Protein AF-A0AAJ2E1V8-F1 (afdb_monomer_lite)

Foldseek 3Di:
DAFQCRVVVNDQVAQPAALVRVLVVQCVQQVDVVLSVVSVVVVVVCVVQQVQSPTRRQWDWDADPVRHIHTDDGDPDDRDCDDVSHHSYDDPPPGDD

Secondary structure (DSSP, 8-state):
-EEHHHHHT--TTS---BHHHHHHHHHHHH--HHHHHHHHHHHHHHHHTTB----GGG-EEEE-TT--EEEPPP-----B--GGG--SSB-TT----

Sequence (97 aa):
MRTAAGVAHADFRVPQMDYVTLLRLMQFITRDVREVLQASERCVFNVVFDNRDDHTKNFSFVMDADGRRQFSPAYDLTFNSGPGGEHRMNVSGEARP

Radius of gyration: 12.92 Å; chains: 1; bounding box: 32×23×32 Å

Structure (mmCIF, N/CA/C/O backbone):
data_AF-A0AAJ2E1V8-F1
#
_entry.id   AF-A0AAJ2E1V8-F1
#
loop_
_atom_site.group_PDB
_atom_site.id
_atom_site.type_symbol
_atom_site.label_atom_id
_atom_site.label_alt_id
_atom_site.label_comp_id
_atom_site.label_asym_id
_atom_site.label_entity_id
_atom_site.label_seq_id
_atom_site.pdbx_PDB_ins_code
_atom_site.Cartn_x
_atom_site.Cartn_y
_atom_site.Cartn_z
_atom_site.occupancy
_atom_site.B_iso_or_equiv
_atom_site.auth_seq_id
_atom_site.auth_comp_id
_atom_site.auth_asym_id
_atom_site.auth_atom_id
_atom_site.pdbx_PDB_model_num
ATOM 1 N N . MET A 1 1 ? -3.939 11.766 9.564 1.00 86.25 1 MET A N 1
ATOM 2 C CA . MET A 1 1 ? -3.521 10.756 8.569 1.00 86.25 1 MET A CA 1
ATOM 3 C C . MET A 1 1 ? -2.170 10.194 8.980 1.00 86.25 1 MET A C 1
ATOM 5 O O . MET A 1 1 ? -1.334 10.971 9.430 1.00 86.25 1 MET A O 1
ATOM 9 N N . ARG A 1 2 ? -1.967 8.876 8.902 1.00 93.88 2 ARG A N 1
ATOM 10 C CA . ARG A 1 2 ? -0.673 8.224 9.179 1.00 93.88 2 ARG A CA 1
ATOM 11 C C . ARG A 1 2 ? -0.355 7.224 8.073 1.00 93.88 2 ARG A C 1
ATOM 13 O O . ARG A 1 2 ? -1.233 6.445 7.723 1.00 93.88 2 ARG A O 1
ATOM 20 N N . THR A 1 3 ? 0.871 7.233 7.561 1.00 95.75 3 THR A N 1
ATOM 21 C CA . THR A 1 3 ? 1.306 6.318 6.495 1.00 95.75 3 THR A CA 1
ATOM 22 C C . THR A 1 3 ? 1.609 4.918 7.032 1.00 95.75 3 THR A C 1
ATOM 24 O O . THR A 1 3 ? 1.925 4.760 8.214 1.00 95.75 3 THR A O 1
ATOM 27 N N . ALA A 1 4 ? 1.571 3.899 6.172 1.00 94.25 4 ALA A N 1
ATOM 28 C CA . ALA A 1 4 ? 1.987 2.542 6.520 1.00 94.25 4 ALA A CA 1
ATOM 29 C C . ALA A 1 4 ? 3.465 2.504 6.937 1.00 94.25 4 ALA A C 1
ATOM 31 O O . ALA A 1 4 ? 3.789 1.858 7.930 1.00 94.25 4 ALA A O 1
ATOM 32 N N . ALA A 1 5 ? 4.329 3.287 6.277 1.00 93.50 5 ALA A N 1
ATOM 33 C CA . ALA A 1 5 ? 5.720 3.492 6.694 1.00 93.50 5 ALA A CA 1
ATOM 34 C C . ALA A 1 5 ? 5.826 3.969 8.154 1.00 93.50 5 ALA A C 1
ATOM 36 O O . ALA A 1 5 ? 6.569 3.399 8.949 1.00 93.50 5 ALA A O 1
ATOM 37 N N . GLY A 1 6 ? 5.033 4.980 8.527 1.00 92.88 6 GLY A N 1
ATOM 38 C CA . GLY A 1 6 ? 5.038 5.540 9.877 1.00 92.88 6 GLY A CA 1
ATOM 39 C C . GLY A 1 6 ? 4.460 4.601 10.937 1.00 92.88 6 GLY A C 1
ATOM 40 O O . GLY A 1 6 ? 4.903 4.641 12.079 1.00 92.88 6 GLY A O 1
ATOM 41 N N . VAL A 1 7 ? 3.488 3.755 10.582 1.00 92.62 7 VAL A N 1
ATOM 42 C CA . VAL A 1 7 ? 2.914 2.774 11.520 1.00 92.62 7 VAL A CA 1
ATOM 43 C C . VAL A 1 7 ? 3.820 1.554 11.695 1.00 92.62 7 VAL A C 1
ATOM 45 O O . VAL A 1 7 ? 3.936 1.042 12.803 1.00 92.62 7 VAL A O 1
ATOM 48 N N . ALA A 1 8 ? 4.471 1.101 10.624 1.00 91.25 8 ALA A N 1
ATOM 49 C CA . ALA A 1 8 ? 5.355 -0.062 10.646 1.00 91.25 8 ALA A CA 1
ATOM 50 C C . ALA A 1 8 ? 6.810 0.274 11.012 1.00 91.25 8 ALA A C 1
ATOM 52 O O . ALA A 1 8 ? 7.632 -0.634 11.076 1.00 91.25 8 ALA A O 1
ATOM 53 N N . HIS A 1 9 ? 7.141 1.556 11.214 1.00 90.00 9 HIS A N 1
ATOM 54 C CA . HIS A 1 9 ? 8.520 2.039 11.351 1.00 90.00 9 HIS A CA 1
ATOM 55 C C . HIS A 1 9 ? 9.434 1.586 10.194 1.00 90.00 9 HIS A C 1
ATOM 57 O O . HIS A 1 9 ? 10.619 1.329 10.387 1.00 90.00 9 HIS A O 1
ATOM 63 N N . ALA A 1 10 ? 8.876 1.490 8.985 1.00 87.75 10 ALA A N 1
ATOM 64 C CA . ALA A 1 10 ? 9.596 1.049 7.798 1.00 87.75 10 ALA A CA 1
ATOM 65 C C . ALA A 1 10 ? 10.245 2.243 7.082 1.00 87.75 10 ALA A C 1
ATOM 67 O O . ALA A 1 10 ? 9.582 3.252 6.820 1.00 87.75 10 ALA A O 1
ATOM 6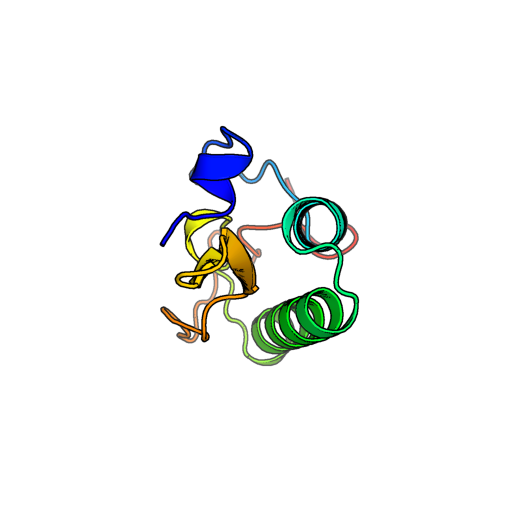8 N N . ASP A 1 11 ? 11.522 2.116 6.712 1.00 86.75 11 ASP A N 1
ATOM 69 C CA . ASP A 1 11 ? 12.165 3.072 5.807 1.00 86.75 11 ASP A CA 1
ATOM 70 C C . ASP A 1 11 ? 11.687 2.804 4.377 1.00 86.75 11 ASP A C 1
ATOM 72 O O . ASP A 1 11 ? 12.080 1.822 3.752 1.00 86.75 11 ASP A O 1
ATOM 76 N N . PHE A 1 12 ? 10.830 3.690 3.866 1.00 82.19 12 PHE A N 1
ATOM 77 C CA . PHE A 1 12 ? 10.231 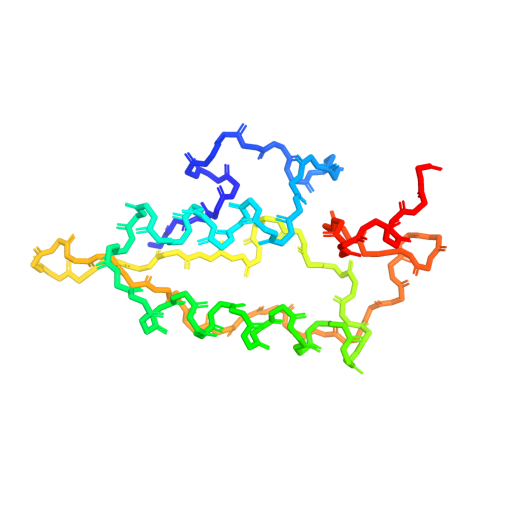3.608 2.532 1.00 82.19 12 PHE A CA 1
ATOM 78 C C . PHE A 1 12 ? 11.237 3.808 1.387 1.00 82.19 12 PHE A C 1
ATOM 80 O O . PHE A 1 12 ? 10.876 3.628 0.224 1.00 82.19 12 PHE A O 1
ATOM 87 N N . ARG A 1 13 ? 12.476 4.220 1.685 1.00 84.06 13 ARG A N 1
ATOM 88 C CA . ARG A 1 13 ? 13.561 4.317 0.695 1.00 84.06 13 ARG A CA 1
ATOM 89 C C . ARG A 1 13 ? 14.168 2.957 0.381 1.00 84.06 13 ARG A C 1
ATOM 91 O O . ARG A 1 13 ? 14.802 2.809 -0.661 1.00 84.06 13 ARG A O 1
ATOM 98 N N . VAL A 1 14 ? 13.963 1.986 1.268 1.00 80.75 14 VAL A N 1
ATOM 99 C CA . VAL A 1 14 ? 14.396 0.605 1.097 1.00 80.75 14 VAL A CA 1
ATOM 100 C C . VAL A 1 14 ? 13.144 -0.254 0.859 1.00 80.75 14 VAL A C 1
ATOM 102 O O . VAL A 1 14 ? 12.192 -0.167 1.639 1.00 80.75 14 VAL A O 1
ATOM 105 N N . PRO A 1 15 ? 13.103 -1.079 -0.199 1.00 76.00 15 PRO A N 1
ATOM 106 C CA . PRO A 1 15 ? 11.973 -1.964 -0.480 1.00 76.00 15 PRO A CA 1
ATOM 107 C C . PRO A 1 15 ? 11.931 -3.120 0.536 1.00 76.00 15 PRO A C 1
ATOM 109 O O . PRO A 1 15 ? 12.444 -4.207 0.301 1.00 76.00 15 PRO A O 1
ATOM 112 N N . GLN A 1 16 ? 11.355 -2.859 1.713 1.00 80.50 16 GLN A N 1
ATOM 113 C CA . GLN A 1 16 ? 11.338 -3.785 2.860 1.00 80.50 16 GLN A CA 1
ATOM 114 C C . GLN A 1 16 ? 9.992 -4.487 3.067 1.00 80.50 16 GLN A C 1
ATOM 116 O O . GLN A 1 16 ? 9.872 -5.355 3.929 1.00 80.50 16 GLN A O 1
ATOM 121 N N . MET A 1 17 ? 8.956 -4.071 2.339 1.00 87.75 17 MET A N 1
ATOM 122 C CA . MET A 1 17 ? 7.592 -4.550 2.533 1.00 87.75 17 MET A CA 1
ATOM 123 C C . MET A 1 17 ? 6.998 -4.986 1.197 1.00 87.75 17 MET A C 1
ATOM 125 O O . MET A 1 17 ? 7.176 -4.316 0.180 1.00 87.75 17 MET A O 1
ATOM 129 N N . ASP A 1 18 ? 6.279 -6.102 1.220 1.00 92.19 18 ASP A N 1
ATOM 130 C CA . ASP A 1 18 ? 5.499 -6.611 0.097 1.00 92.19 18 ASP A CA 1
ATOM 131 C C . ASP A 1 18 ? 4.004 -6.299 0.280 1.00 92.19 18 ASP A C 1
ATOM 133 O O . ASP A 1 18 ? 3.543 -5.886 1.354 1.00 92.19 18 ASP A O 1
ATOM 137 N N . TYR A 1 19 ? 3.221 -6.488 -0.782 1.00 94.88 19 TYR A N 1
ATOM 138 C CA . TYR A 1 19 ? 1.775 -6.266 -0.718 1.00 94.88 19 TYR A CA 1
ATOM 139 C C . TYR A 1 19 ? 1.069 -7.186 0.282 1.00 94.88 19 TYR A C 1
ATOM 141 O O . TYR A 1 19 ? 0.125 -6.761 0.943 1.00 94.88 19 TYR A O 1
ATOM 149 N N . VAL A 1 20 ? 1.534 -8.422 0.472 1.00 94.38 20 VAL A N 1
ATOM 150 C CA . VAL A 1 20 ? 0.923 -9.348 1.441 1.00 94.38 20 VAL A CA 1
ATOM 151 C C . VAL A 1 20 ? 1.063 -8.811 2.868 1.00 94.38 20 VAL A C 1
ATOM 153 O O . VAL A 1 20 ? 0.104 -8.819 3.644 1.00 94.38 20 VAL A O 1
ATOM 156 N N . THR A 1 21 ? 2.239 -8.301 3.216 1.00 94.25 21 THR A N 1
ATOM 157 C CA . THR A 1 21 ? 2.539 -7.690 4.512 1.00 94.25 21 THR A CA 1
ATOM 158 C C . THR A 1 21 ? 1.743 -6.406 4.701 1.00 94.25 21 THR A C 1
ATOM 160 O O . THR A 1 21 ? 1.175 -6.201 5.775 1.00 94.25 21 THR A O 1
ATOM 163 N N . LEU A 1 22 ? 1.614 -5.584 3.654 1.00 95.50 22 LEU A N 1
ATOM 164 C CA . LEU A 1 22 ? 0.750 -4.406 3.671 1.00 95.50 22 LEU A CA 1
ATOM 165 C C . LEU A 1 22 ? -0.705 -4.779 3.976 1.00 95.50 22 LEU A C 1
ATOM 167 O O . LEU A 1 22 ? -1.305 -4.196 4.874 1.00 95.50 22 LEU A O 1
ATOM 171 N N . LEU A 1 23 ? -1.270 -5.772 3.287 1.00 96.50 23 LEU A N 1
ATOM 172 C CA . LEU A 1 23 ? -2.662 -6.194 3.486 1.00 96.50 23 LEU A CA 1
ATOM 173 C C . LEU A 1 23 ? -2.893 -6.794 4.882 1.00 96.50 23 LEU A C 1
ATOM 175 O O . LEU A 1 23 ? -3.920 -6.529 5.512 1.00 96.50 23 LEU A O 1
ATOM 179 N N . ARG A 1 24 ? -1.917 -7.532 5.425 1.00 96.44 24 ARG A N 1
ATOM 180 C CA . ARG A 1 24 ? -1.947 -7.992 6.826 1.00 96.44 24 ARG A CA 1
ATOM 181 C C . ARG A 1 24 ? -1.930 -6.821 7.809 1.00 96.44 24 ARG A C 1
ATOM 183 O O . ARG A 1 24 ? -2.690 -6.826 8.778 1.00 96.44 24 ARG A O 1
ATOM 190 N N . LEU A 1 25 ? -1.111 -5.802 7.546 1.00 95.56 25 LEU A N 1
ATOM 191 C CA . LEU A 1 25 ? -1.071 -4.574 8.339 1.00 95.56 25 LEU A CA 1
ATOM 192 C C . LEU A 1 25 ? -2.412 -3.822 8.274 1.00 95.56 25 LEU A C 1
ATOM 194 O O . LEU A 1 25 ? -2.903 -3.368 9.308 1.00 95.56 25 LEU A O 1
ATOM 198 N N . MET A 1 26 ? -3.041 -3.751 7.094 1.00 96.19 26 MET A N 1
ATOM 199 C CA . MET A 1 26 ? -4.381 -3.172 6.920 1.00 96.19 26 MET A CA 1
ATOM 200 C C . MET A 1 26 ? -5.408 -3.888 7.798 1.00 96.19 26 MET A C 1
ATOM 202 O O . MET A 1 26 ? -6.112 -3.232 8.568 1.00 96.19 26 MET A O 1
ATOM 206 N N . GLN A 1 27 ? -5.446 -5.224 7.752 1.00 97.44 27 GLN A N 1
ATOM 207 C CA . GLN A 1 27 ? -6.356 -6.032 8.568 1.00 97.44 27 GLN A CA 1
ATOM 208 C C . GLN A 1 27 ? -6.121 -5.821 10.068 1.00 97.44 27 GLN A C 1
ATOM 210 O O . GLN A 1 27 ? -7.074 -5.723 10.842 1.00 97.44 27 GLN A O 1
ATOM 215 N N . PHE A 1 28 ? -4.858 -5.737 10.490 1.00 96.69 28 PHE A N 1
ATOM 216 C CA . PHE A 1 28 ? -4.501 -5.533 11.892 1.00 96.69 28 PHE A CA 1
ATOM 217 C C . PHE A 1 28 ? -4.966 -4.168 12.424 1.00 96.69 28 PHE A C 1
ATOM 219 O O . PHE A 1 28 ? -5.483 -4.077 13.540 1.00 96.69 28 PHE A O 1
ATOM 226 N N . ILE A 1 29 ? -4.802 -3.111 11.624 1.00 95.69 29 ILE A N 1
ATOM 227 C CA . ILE A 1 29 ? -5.091 -1.730 12.029 1.00 95.69 29 ILE A CA 1
ATOM 228 C C . ILE A 1 29 ? -6.582 -1.409 11.965 1.00 95.69 29 ILE A C 1
ATOM 230 O O . ILE A 1 29 ? -7.111 -0.795 12.891 1.00 95.69 29 ILE A O 1
ATOM 234 N N . THR A 1 30 ? -7.238 -1.773 10.865 1.00 96.12 30 THR A N 1
ATOM 235 C CA . THR A 1 30 ? -8.636 -1.397 10.597 1.00 96.12 30 THR A CA 1
ATOM 236 C C . THR A 1 30 ? -9.620 -2.375 11.225 1.00 96.12 30 THR A C 1
ATOM 238 O O . THR A 1 30 ? -10.725 -1.987 11.596 1.00 96.12 30 THR A O 1
ATOM 241 N N . ARG A 1 31 ? -9.206 -3.643 11.377 1.00 96.19 31 ARG A N 1
ATOM 242 C CA . ARG A 1 31 ? -10.063 -4.765 11.783 1.00 96.19 31 ARG A CA 1
ATOM 243 C C . ARG A 1 31 ? -11.309 -4.906 10.902 1.00 96.19 31 ARG A C 1
ATOM 245 O O . ARG A 1 31 ? -12.335 -5.396 11.363 1.00 96.19 31 ARG A O 1
ATOM 252 N N . ASP A 1 32 ? -11.201 -4.507 9.637 1.00 96.62 32 ASP A N 1
ATOM 253 C CA . ASP A 1 32 ? -12.302 -4.491 8.682 1.00 96.62 32 ASP A CA 1
ATOM 254 C C . ASP A 1 32 ? -11.831 -5.008 7.320 1.00 96.62 32 ASP A C 1
ATOM 256 O O . ASP A 1 32 ? -10.968 -4.420 6.670 1.00 96.62 32 ASP A O 1
ATOM 260 N N . VAL A 1 33 ? -12.415 -6.120 6.873 1.00 97.31 33 VAL A N 1
ATOM 261 C CA . VAL A 1 33 ? -12.048 -6.756 5.601 1.00 97.31 33 VAL A CA 1
ATOM 262 C C . VAL A 1 33 ? -12.354 -5.862 4.396 1.00 97.31 33 VAL A C 1
ATOM 264 O O . VAL A 1 33 ? -11.695 -5.975 3.368 1.00 97.31 33 VAL A O 1
ATOM 267 N N . ARG A 1 34 ? -13.314 -4.937 4.510 1.00 97.62 34 ARG A N 1
ATOM 268 C CA . ARG A 1 34 ? -13.668 -4.012 3.423 1.00 97.62 34 ARG A CA 1
ATOM 269 C 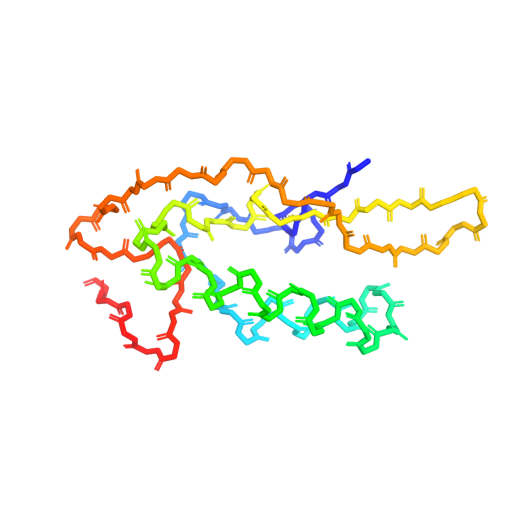C . ARG A 1 34 ? -12.518 -3.058 3.115 1.00 97.62 34 ARG A C 1
ATOM 271 O O . ARG A 1 34 ? -12.235 -2.799 1.951 1.00 97.62 34 ARG A O 1
ATOM 278 N N . GLU A 1 35 ? -11.807 -2.615 4.148 1.00 97.50 35 GLU A N 1
ATOM 279 C CA . GLU A 1 35 ? -10.615 -1.771 4.018 1.00 97.50 35 GLU A CA 1
ATOM 280 C C . GLU A 1 35 ? -9.452 -2.551 3.385 1.00 97.50 35 GLU A C 1
ATOM 282 O O . GLU A 1 35 ? -8.704 -2.021 2.563 1.00 97.50 35 GLU A O 1
ATOM 287 N N . VAL A 1 36 ? -9.326 -3.843 3.713 1.00 97.75 36 VAL A N 1
ATOM 288 C CA . VAL A 1 36 ? -8.339 -4.742 3.091 1.00 97.75 36 VAL A CA 1
ATOM 289 C C . VAL A 1 36 ? -8.634 -4.938 1.604 1.00 97.75 36 VAL A C 1
ATOM 291 O O . VAL A 1 36 ? -7.709 -4.894 0.796 1.00 97.75 36 VAL A O 1
ATOM 294 N N . LEU A 1 37 ? -9.906 -5.108 1.227 1.00 97.94 37 LEU A N 1
ATOM 295 C CA . LEU A 1 37 ? -10.310 -5.226 -0.176 1.00 97.94 37 LEU A CA 1
ATOM 296 C C . LEU A 1 37 ? -9.969 -3.953 -0.959 1.00 97.94 37 LEU A C 1
ATOM 298 O O . LEU A 1 37 ? -9.311 -4.049 -1.992 1.00 97.94 37 LEU A O 1
ATOM 302 N N . GLN A 1 38 ? -10.281 -2.769 -0.426 1.00 97.31 38 GLN A N 1
ATOM 303 C CA . GLN A 1 38 ? -9.907 -1.498 -1.062 1.00 97.31 38 GLN A CA 1
ATOM 304 C C . GLN A 1 38 ? -8.386 -1.327 -1.211 1.00 97.31 38 GLN A C 1
ATOM 306 O O . GLN A 1 38 ? -7.896 -0.830 -2.228 1.00 97.31 38 GLN A O 1
ATOM 311 N N . ALA A 1 39 ? -7.608 -1.750 -0.211 1.00 96.94 39 ALA A N 1
ATOM 312 C CA . ALA A 1 39 ? -6.152 -1.757 -0.312 1.00 96.94 39 ALA A CA 1
ATOM 313 C C . ALA A 1 39 ? -5.659 -2.739 -1.385 1.00 96.94 39 ALA A C 1
ATOM 315 O O . ALA A 1 39 ? -4.728 -2.413 -2.123 1.00 96.94 39 ALA A O 1
ATOM 316 N N . SER A 1 40 ? -6.301 -3.904 -1.518 1.00 96.94 40 SER A N 1
ATOM 317 C CA . SER A 1 40 ? -5.961 -4.887 -2.551 1.00 96.94 40 SER A CA 1
ATOM 318 C C . SER A 1 40 ? -6.262 -4.372 -3.960 1.00 96.94 40 SER A C 1
ATOM 320 O O . SER A 1 40 ? -5.429 -4.523 -4.849 1.00 96.94 40 SER A O 1
ATOM 322 N N . GLU A 1 41 ? -7.375 -3.659 -4.151 1.00 96.88 41 GLU A N 1
ATOM 323 C CA . GLU A 1 41 ? -7.711 -3.008 -5.421 1.00 96.88 41 GLU A CA 1
ATOM 324 C C . GLU A 1 41 ? -6.659 -1.962 -5.804 1.00 96.88 41 GLU A C 1
ATOM 326 O O . GLU A 1 41 ? -6.257 -1.886 -6.964 1.00 96.88 41 GLU A O 1
ATOM 331 N N . ARG A 1 42 ? -6.136 -1.202 -4.830 1.00 97.00 42 ARG A N 1
ATOM 332 C CA . ARG A 1 42 ? -5.039 -0.249 -5.071 1.00 97.00 42 ARG A CA 1
ATOM 333 C C . ARG A 1 42 ? -3.733 -0.940 -5.466 1.00 97.00 42 ARG A C 1
ATOM 335 O O . ARG A 1 42 ? -3.023 -0.434 -6.328 1.00 97.00 42 ARG A O 1
ATOM 342 N N . CYS A 1 43 ? -3.429 -2.088 -4.864 1.00 95.62 43 CYS A N 1
ATOM 343 C CA . CYS A 1 43 ? -2.272 -2.900 -5.246 1.00 95.62 43 CYS A CA 1
ATOM 344 C C . CYS A 1 43 ? -2.400 -3.384 -6.700 1.00 95.62 43 CYS A C 1
ATOM 346 O O . CYS A 1 43 ? -1.469 -3.237 -7.486 1.00 95.62 43 CYS A O 1
ATOM 348 N N . VAL A 1 44 ? -3.578 -3.892 -7.081 1.00 96.00 44 VAL A N 1
ATOM 349 C CA . VAL A 1 44 ? -3.864 -4.308 -8.465 1.00 96.00 44 VAL A CA 1
ATOM 350 C C . VAL A 1 44 ? -3.768 -3.125 -9.427 1.00 96.00 44 VAL A C 1
ATOM 352 O O . VAL A 1 44 ? -3.153 -3.252 -10.482 1.00 96.00 44 VAL A O 1
ATOM 355 N N . PHE A 1 45 ? -4.319 -1.966 -9.057 1.00 96.19 45 PHE A N 1
ATOM 356 C CA . PHE A 1 45 ? -4.223 -0.748 -9.861 1.00 96.19 45 PHE A CA 1
ATOM 357 C C . PHE A 1 45 ? -2.767 -0.369 -10.145 1.00 96.19 45 PHE A C 1
ATOM 359 O O . PHE A 1 45 ? -2.426 -0.098 -11.293 1.00 96.19 45 PHE A O 1
ATOM 366 N N . ASN A 1 46 ? -1.904 -0.386 -9.124 1.00 95.44 46 ASN A N 1
ATOM 367 C CA . ASN A 1 46 ? -0.501 -0.021 -9.295 1.00 95.44 46 ASN A CA 1
ATOM 368 C C . ASN A 1 46 ? 0.224 -0.938 -10.286 1.00 95.44 46 ASN A C 1
ATOM 370 O O . ASN A 1 46 ? 0.999 -0.449 -11.101 1.00 95.44 46 ASN A O 1
ATOM 374 N N . VAL A 1 47 ? -0.062 -2.242 -10.254 1.00 93.62 47 VAL A N 1
ATOM 375 C CA . VAL A 1 47 ? 0.504 -3.216 -11.200 1.00 93.62 47 VAL A CA 1
ATOM 376 C C . VAL A 1 47 ? -0.025 -2.986 -12.615 1.00 93.62 47 VAL A C 1
ATOM 378 O O . VAL A 1 47 ? 0.752 -2.893 -13.557 1.00 93.62 47 VAL A O 1
ATOM 381 N N . VAL A 1 48 ? -1.345 -2.867 -12.778 1.00 94.69 48 VAL A N 1
ATOM 382 C CA . VAL A 1 48 ? -1.981 -2.744 -14.103 1.00 94.69 48 VAL A CA 1
ATOM 383 C C . VAL A 1 48 ? -1.629 -1.424 -14.793 1.00 94.69 48 VAL A C 1
ATOM 385 O O . VAL A 1 48 ? -1.546 -1.378 -16.017 1.00 94.69 48 VAL A O 1
ATOM 388 N N . PHE A 1 49 ? -1.442 -0.349 -14.026 1.00 94.38 49 PHE A N 1
ATOM 389 C CA . PHE A 1 49 ? -1.175 0.988 -14.554 1.00 94.38 49 PHE A CA 1
ATOM 390 C C . PHE A 1 49 ? 0.319 1.348 -14.594 1.00 94.38 49 PHE A C 1
ATOM 392 O O . PHE A 1 49 ? 0.656 2.496 -14.881 1.00 94.38 49 PHE A O 1
ATOM 399 N N . ASP A 1 50 ? 1.215 0.402 -14.284 1.00 92.69 50 ASP A N 1
ATOM 400 C CA . ASP A 1 50 ? 2.652 0.662 -14.139 1.00 92.69 50 ASP A CA 1
ATOM 401 C C . ASP A 1 50 ? 2.926 1.858 -13.204 1.00 92.69 50 ASP A C 1
ATOM 403 O O . ASP A 1 50 ? 3.733 2.737 -13.496 1.00 92.69 50 ASP A O 1
ATOM 407 N N . ASN A 1 51 ? 2.234 1.927 -12.064 1.00 94.88 51 ASN A N 1
ATOM 408 C CA . ASN A 1 51 ? 2.617 2.826 -10.979 1.00 94.88 51 ASN A CA 1
ATOM 409 C C . ASN A 1 51 ? 3.591 2.098 -10.053 1.00 94.88 51 ASN A C 1
ATOM 411 O O . ASN A 1 51 ? 3.195 1.479 -9.063 1.00 94.88 51 ASN A O 1
ATOM 415 N N . ARG A 1 52 ? 4.878 2.175 -10.388 1.00 93.19 52 ARG A N 1
ATOM 416 C CA . ARG A 1 52 ? 5.944 1.486 -9.654 1.00 93.19 52 ARG A CA 1
ATOM 417 C C . ARG A 1 52 ? 6.563 2.314 -8.528 1.00 93.19 52 ARG A C 1
ATOM 419 O O . ARG A 1 52 ? 7.473 1.830 -7.866 1.00 93.19 52 ARG A O 1
ATOM 426 N N . ASP A 1 53 ? 6.070 3.529 -8.258 1.00 92.19 53 ASP A N 1
ATOM 427 C CA . ASP A 1 53 ? 6.456 4.320 -7.069 1.00 92.19 53 ASP A CA 1
ATOM 428 C C . ASP A 1 53 ? 5.524 4.056 -5.874 1.00 92.19 53 ASP A C 1
ATOM 430 O O . ASP A 1 53 ? 5.129 4.925 -5.100 1.00 92.19 53 ASP A O 1
ATOM 434 N N . ASP A 1 54 ? 5.146 2.797 -5.714 1.00 91.00 54 ASP A N 1
ATOM 435 C CA . ASP A 1 54 ? 4.164 2.281 -4.771 1.00 91.00 54 ASP A CA 1
ATOM 436 C C . ASP A 1 54 ? 4.755 1.955 -3.393 1.00 91.00 54 ASP A C 1
ATOM 438 O O . ASP A 1 54 ? 4.381 0.984 -2.749 1.00 91.00 54 ASP A O 1
ATOM 442 N N . HIS A 1 55 ? 5.678 2.774 -2.897 1.00 92.06 55 HIS A N 1
ATOM 443 C CA . HIS A 1 55 ? 6.269 2.593 -1.568 1.00 92.06 55 HIS A CA 1
ATOM 444 C C . HIS A 1 55 ? 5.272 2.805 -0.416 1.00 92.06 55 HIS A C 1
ATOM 446 O O . HIS A 1 55 ? 4.267 3.511 -0.527 1.00 92.06 55 HIS A O 1
ATOM 452 N N . THR A 1 56 ? 5.629 2.300 0.766 1.00 91.75 56 THR A N 1
ATOM 453 C CA . THR A 1 56 ? 4.818 2.313 1.999 1.00 91.75 56 THR A CA 1
ATOM 454 C C . THR A 1 56 ? 4.384 3.700 2.504 1.00 91.75 56 THR A C 1
ATOM 456 O O . THR A 1 56 ? 3.494 3.779 3.354 1.00 91.75 56 THR A O 1
ATOM 459 N N . LYS A 1 57 ? 4.948 4.814 2.005 1.00 93.19 57 LYS A N 1
ATOM 460 C CA . LYS A 1 57 ? 4.439 6.172 2.306 1.00 93.19 57 LYS A CA 1
ATOM 461 C C . LYS A 1 57 ? 3.180 6.554 1.500 1.00 93.19 57 LYS A C 1
ATOM 463 O O . LYS A 1 57 ? 2.464 7.468 1.910 1.00 93.19 57 LYS A O 1
ATOM 468 N N . ASN A 1 58 ? 2.874 5.836 0.416 1.00 94.12 58 ASN A N 1
ATOM 469 C CA . ASN A 1 58 ? 1.711 6.079 -0.457 1.00 94.12 58 ASN A CA 1
ATOM 470 C C . ASN A 1 58 ? 0.443 5.338 0.001 1.00 94.12 58 ASN A C 1
ATOM 472 O O . ASN A 1 58 ? -0.632 5.465 -0.584 1.00 94.12 58 ASN A O 1
ATOM 476 N N . PHE A 1 59 ? 0.549 4.608 1.110 1.00 95.88 59 PHE A N 1
ATOM 477 C CA . PHE A 1 59 ? -0.563 3.956 1.783 1.00 95.88 59 PHE A CA 1
ATOM 478 C C . PHE A 1 59 ? -0.746 4.597 3.148 1.00 95.88 59 PHE A C 1
ATOM 480 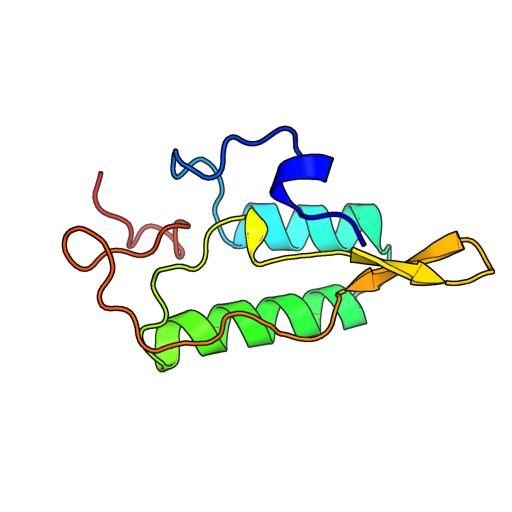O O . PHE A 1 59 ? 0.219 4.726 3.901 1.00 95.88 59 PHE A O 1
ATOM 487 N N . SER A 1 60 ? -1.972 4.995 3.478 1.00 96.88 60 SER A N 1
ATOM 488 C CA . SER A 1 60 ? -2.261 5.697 4.723 1.00 96.88 60 SER A CA 1
ATOM 489 C C . SER A 1 60 ? -3.577 5.282 5.349 1.00 96.88 60 SER A C 1
ATOM 491 O O . SER A 1 60 ? -4.474 4.744 4.707 1.00 96.88 60 SER A O 1
ATOM 493 N N . PHE A 1 61 ? -3.678 5.609 6.629 1.00 95.88 61 PHE A N 1
ATOM 494 C CA . PHE A 1 61 ? -4.858 5.447 7.450 1.00 95.88 61 PHE A CA 1
ATOM 495 C C . PHE A 1 61 ? -5.372 6.813 7.887 1.00 95.88 61 PHE A C 1
ATOM 497 O O . PHE A 1 61 ? -4.603 7.699 8.299 1.00 95.88 61 PHE A O 1
ATOM 504 N N . VAL A 1 62 ? -6.685 6.966 7.840 1.00 96.38 62 VAL A N 1
ATOM 505 C CA . VAL A 1 62 ? -7.413 8.058 8.481 1.00 96.38 62 VAL A CA 1
ATOM 506 C C . VAL A 1 62 ? -8.139 7.508 9.699 1.00 96.38 62 VAL A C 1
ATOM 508 O O . VAL A 1 62 ? -8.426 6.317 9.775 1.00 96.38 62 VAL A O 1
ATOM 511 N N . MET A 1 63 ? -8.352 8.362 10.692 1.00 95.31 63 MET A N 1
ATOM 512 C CA . MET A 1 63 ? -9.064 8.000 11.908 1.00 95.31 63 MET A CA 1
ATOM 513 C C . MET A 1 63 ? -10.241 8.950 12.044 1.00 95.31 63 MET A C 1
ATOM 515 O O . MET A 1 63 ? -10.043 10.160 11.913 1.00 95.31 63 MET A O 1
ATOM 519 N N . ASP A 1 64 ? -11.432 8.401 12.244 1.00 93.12 64 ASP A N 1
ATOM 520 C CA . ASP A 1 64 ? -12.628 9.196 12.500 1.00 93.12 64 ASP A CA 1
ATOM 521 C C . ASP A 1 64 ? -12.676 9.691 13.957 1.00 93.12 64 ASP A C 1
ATOM 523 O O . ASP A 1 64 ? -11.775 9.427 14.763 1.00 93.12 64 ASP A O 1
ATOM 527 N N . ALA A 1 65 ? -13.721 10.454 14.286 1.00 95.00 65 ALA A N 1
ATOM 528 C CA . ALA A 1 65 ? -13.919 11.007 15.625 1.00 95.00 65 ALA A CA 1
ATOM 529 C C . ALA A 1 65 ? -14.129 9.924 16.700 1.00 95.00 65 ALA A C 1
ATOM 531 O O . ALA A 1 65 ? -13.792 10.151 17.860 1.00 95.00 65 ALA A O 1
ATOM 532 N N . ASP A 1 66 ? -14.610 8.743 16.304 1.00 94.69 66 ASP A N 1
ATOM 533 C CA . ASP A 1 66 ? -14.849 7.596 17.184 1.00 94.69 66 ASP A CA 1
ATOM 534 C C . ASP A 1 66 ? -13.597 6.712 17.344 1.00 94.69 66 ASP A C 1
ATOM 536 O O . ASP A 1 66 ? -13.620 5.680 18.019 1.00 94.69 66 ASP A O 1
ATOM 540 N N . GLY A 1 67 ? -12.478 7.101 16.723 1.00 92.75 67 GLY A N 1
ATOM 541 C CA . GLY A 1 67 ? -11.212 6.379 16.788 1.00 92.75 67 GLY A CA 1
ATOM 542 C C . GLY A 1 67 ? -11.121 5.183 15.838 1.00 92.75 67 GLY A C 1
ATOM 543 O O . GLY A 1 67 ? -10.129 4.444 15.887 1.00 92.75 67 GLY A O 1
ATOM 544 N N . ARG A 1 68 ? -12.107 4.973 14.956 1.00 93.75 68 ARG A N 1
ATOM 545 C CA . ARG A 1 68 ? -12.051 3.908 13.948 1.00 93.75 68 ARG A CA 1
ATOM 546 C C . ARG A 1 68 ? -11.058 4.306 12.873 1.00 93.75 68 ARG A C 1
ATOM 548 O O . ARG A 1 68 ? -11.040 5.439 12.398 1.00 93.75 68 ARG A O 1
ATOM 555 N N . ARG A 1 69 ? -10.212 3.356 12.488 1.00 95.06 69 ARG A N 1
ATOM 556 C CA . ARG A 1 69 ? -9.194 3.558 11.460 1.00 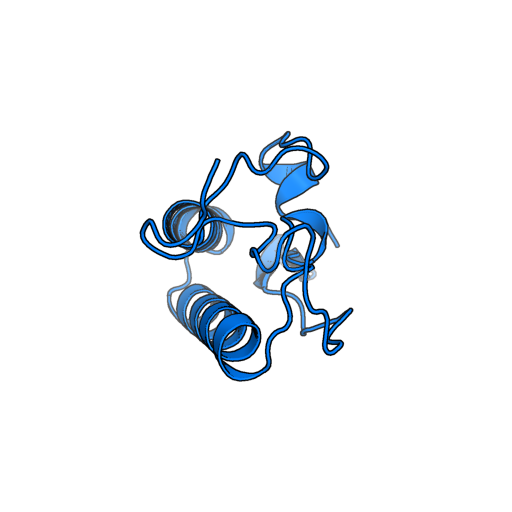95.06 69 ARG A CA 1
ATOM 557 C C . ARG A 1 69 ? -9.687 2.984 10.144 1.00 95.06 69 ARG A C 1
ATOM 559 O O . ARG A 1 69 ? -10.069 1.820 10.098 1.00 95.06 69 ARG A O 1
ATOM 566 N N . GLN A 1 70 ? -9.629 3.796 9.104 1.00 96.44 70 GLN A N 1
ATOM 567 C CA . GLN A 1 70 ? -10.024 3.454 7.742 1.00 96.44 70 GLN A CA 1
ATOM 568 C C . GLN A 1 70 ? -8.843 3.682 6.806 1.00 96.44 70 GLN A C 1
ATOM 570 O O . GLN A 1 70 ? -7.947 4.489 7.092 1.00 96.44 70 GLN A O 1
ATOM 575 N N . PHE A 1 71 ? -8.827 2.971 5.691 1.00 97.38 71 PHE A N 1
ATOM 576 C CA . PHE A 1 71 ? -7.887 3.199 4.618 1.00 97.38 71 PHE A CA 1
ATOM 577 C C . PHE A 1 71 ? -8.182 4.556 3.972 1.00 97.38 71 PHE A C 1
ATOM 579 O O . PHE A 1 71 ? -9.323 4.922 3.700 1.00 97.38 71 PHE A O 1
ATOM 586 N N . SER A 1 72 ? -7.146 5.367 3.774 1.00 96.94 72 SER A N 1
ATOM 587 C CA . SER A 1 72 ? -7.320 6.677 3.147 1.00 96.94 72 SER A CA 1
ATOM 588 C C . SER A 1 72 ? -7.696 6.524 1.669 1.00 96.94 72 SER A C 1
ATOM 590 O O . SER A 1 72 ? -7.203 5.583 1.035 1.00 96.94 72 SER A O 1
ATOM 592 N N . PRO A 1 73 ? -8.398 7.500 1.061 1.00 95.81 73 PRO A N 1
ATOM 593 C CA . PRO A 1 73 ? -8.492 7.618 -0.394 1.00 95.81 73 PRO A CA 1
ATOM 594 C C . PRO A 1 73 ? -7.123 7.529 -1.084 1.00 95.81 73 PRO A C 1
ATOM 596 O O . PRO A 1 73 ? -6.079 7.736 -0.457 1.00 95.81 73 PRO A O 1
ATOM 599 N N . ALA A 1 74 ? -7.111 7.175 -2.368 1.00 95.44 74 ALA A N 1
ATOM 600 C CA . ALA A 1 74 ? -5.867 7.072 -3.120 1.00 95.44 74 ALA A CA 1
ATOM 601 C C . ALA A 1 74 ? -5.280 8.454 -3.413 1.00 95.44 74 ALA A C 1
ATOM 603 O O . ALA A 1 74 ? -6.011 9.420 -3.619 1.00 95.44 74 ALA A O 1
ATOM 604 N N . TYR A 1 75 ? -3.956 8.535 -3.413 1.00 95.44 75 TYR A N 1
ATOM 605 C CA . TYR A 1 75 ? -3.193 9.735 -3.724 1.00 95.44 75 TYR A CA 1
ATOM 606 C C . TYR A 1 75 ? -1.870 9.320 -4.360 1.00 95.44 75 TYR A C 1
ATOM 608 O O . TYR A 1 75 ? -1.474 8.160 -4.246 1.00 95.44 75 TYR A O 1
ATOM 616 N N . ASP A 1 76 ? -1.211 10.271 -5.022 1.00 93.62 76 ASP A N 1
ATOM 617 C CA . ASP A 1 76 ? 0.082 10.045 -5.680 1.00 93.62 76 ASP A CA 1
ATOM 618 C C . ASP A 1 76 ? 0.044 8.870 -6.682 1.00 93.62 76 ASP A C 1
ATOM 620 O O . ASP A 1 76 ? 0.927 8.018 -6.741 1.00 93.62 76 ASP A O 1
ATOM 624 N N . LEU A 1 77 ? -1.053 8.801 -7.446 1.00 93.31 77 LEU A N 1
ATOM 625 C CA . LEU A 1 77 ? -1.247 7.832 -8.520 1.00 93.31 77 LEU A CA 1
ATOM 626 C C . LEU A 1 77 ? -0.748 8.438 -9.829 1.00 93.31 77 LEU A C 1
ATOM 628 O O . LEU A 1 77 ? -1.429 9.263 -10.439 1.00 93.31 77 LEU A O 1
ATOM 632 N N . THR A 1 78 ? 0.442 8.033 -10.256 1.00 92.56 78 THR A N 1
ATOM 633 C CA . THR A 1 78 ? 1.035 8.460 -11.525 1.00 92.56 78 THR A CA 1
ATOM 634 C C . THR A 1 78 ? 1.648 7.263 -12.238 1.00 92.56 78 THR A C 1
ATOM 636 O O . THR A 1 78 ? 2.052 6.297 -11.596 1.00 92.56 78 THR A O 1
ATOM 639 N N . PHE A 1 79 ? 1.700 7.302 -13.570 1.00 93.56 79 PHE A N 1
ATOM 640 C CA . PHE A 1 79 ? 2.503 6.331 -14.308 1.00 93.56 79 PHE A CA 1
ATOM 641 C C . PHE A 1 79 ? 3.971 6.513 -13.913 1.00 93.56 79 PHE A C 1
ATOM 643 O O . PHE A 1 79 ? 4.491 7.632 -13.957 1.00 93.56 79 PHE A O 1
ATOM 650 N N . ASN A 1 80 ? 4.641 5.427 -13.545 1.00 92.06 80 ASN A N 1
ATOM 651 C CA . ASN A 1 80 ? 6.027 5.457 -13.117 1.00 92.06 80 ASN A CA 1
ATOM 652 C C . ASN A 1 80 ? 6.724 4.141 -13.470 1.00 92.06 80 ASN A C 1
ATOM 654 O O . ASN A 1 80 ? 6.405 3.092 -12.925 1.00 92.06 80 ASN A O 1
ATOM 658 N N . SER A 1 81 ? 7.738 4.203 -14.331 1.00 89.75 81 SER A N 1
ATOM 659 C CA . SER A 1 81 ? 8.489 3.018 -14.764 1.00 89.75 81 SER A CA 1
ATOM 660 C C . SER A 1 81 ? 9.344 2.364 -13.673 1.00 89.75 81 SER A C 1
ATOM 662 O O . SER A 1 81 ? 9.817 1.248 -13.885 1.00 89.75 81 SER A O 1
ATOM 664 N N . GLY A 1 82 ? 9.527 3.019 -12.526 1.00 86.25 82 GLY A N 1
ATOM 665 C CA . GLY A 1 82 ? 10.286 2.506 -11.393 1.00 86.25 82 GLY A CA 1
ATOM 666 C C . GLY A 1 82 ? 11.801 2.451 -11.642 1.00 86.25 82 GLY A C 1
ATOM 667 O O . GLY A 1 82 ? 12.274 2.527 -12.781 1.00 86.25 82 GLY A O 1
ATOM 668 N N . PRO A 1 83 ? 12.615 2.335 -10.582 1.00 83.25 83 PRO A N 1
ATOM 669 C CA . PRO A 1 83 ? 14.041 2.064 -10.724 1.00 83.25 83 PRO A CA 1
ATOM 670 C C . PRO A 1 83 ? 14.252 0.664 -11.317 1.00 83.25 83 PRO A C 1
ATOM 672 O O . PRO A 1 83 ? 13.752 -0.319 -10.786 1.00 83.25 83 PRO A O 1
ATOM 675 N N . GLY A 1 84 ? 14.977 0.565 -12.433 1.00 85.12 84 GLY A N 1
ATOM 676 C CA . GLY A 1 84 ? 15.260 -0.727 -13.074 1.00 85.12 84 GLY A CA 1
ATOM 677 C C . GLY A 1 84 ? 14.043 -1.426 -13.695 1.00 85.12 84 GLY A C 1
ATOM 678 O O . GLY A 1 84 ? 14.168 -2.569 -14.115 1.00 85.12 84 GLY A O 1
ATOM 679 N N . GLY A 1 85 ? 12.892 -0.751 -13.792 1.00 86.25 85 GLY A N 1
ATOM 680 C CA . GLY A 1 85 ? 11.649 -1.381 -14.237 1.00 86.25 85 GLY A CA 1
ATOM 681 C C . GLY A 1 85 ? 10.846 -2.044 -13.114 1.00 86.25 85 GLY A C 1
ATOM 682 O O . GLY A 1 85 ? 9.852 -2.696 -13.409 1.00 86.25 85 GLY A O 1
ATOM 683 N N . GLU A 1 86 ? 11.250 -1.873 -11.855 1.00 87.25 86 GLU A N 1
ATOM 684 C CA . GLU A 1 86 ? 10.713 -2.615 -10.710 1.00 87.25 86 GLU A CA 1
ATOM 685 C C . GLU A 1 86 ? 9.806 -1.752 -9.822 1.00 87.25 86 GLU A C 1
ATOM 687 O O . GLU A 1 86 ? 9.989 -0.536 -9.711 1.00 87.25 86 GLU A O 1
ATOM 692 N N . HIS A 1 87 ? 8.850 -2.398 -9.151 1.00 90.12 87 HIS A N 1
ATOM 693 C CA . HIS A 1 87 ? 8.023 -1.791 -8.103 1.00 90.12 87 HIS A CA 1
ATOM 694 C C . HIS A 1 87 ? 8.839 -1.482 -6.836 1.00 90.12 87 HIS A C 1
ATOM 696 O O . HIS A 1 87 ? 9.783 -2.191 -6.484 1.00 90.12 87 HIS A O 1
ATOM 702 N N . ARG A 1 88 ? 8.450 -0.436 -6.096 1.00 88.38 88 ARG A N 1
ATOM 703 C CA . ARG A 1 88 ? 9.038 -0.089 -4.787 1.00 88.38 88 ARG A CA 1
ATOM 704 C C . ARG A 1 88 ? 8.618 -1.059 -3.683 1.00 88.38 88 ARG A C 1
ATOM 706 O O . ARG A 1 88 ? 9.268 -1.100 -2.637 1.00 88.38 88 ARG A O 1
ATOM 713 N N . MET A 1 89 ? 7.531 -1.797 -3.878 1.00 88.88 89 MET A N 1
ATOM 714 C CA . MET A 1 89 ? 7.116 -2.908 -3.023 1.00 88.88 89 MET A CA 1
ATOM 715 C C . MET A 1 89 ? 7.117 -4.210 -3.819 1.00 88.88 89 MET A C 1
ATOM 717 O O . MET A 1 89 ? 6.760 -4.229 -4.992 1.00 88.88 89 MET A O 1
ATOM 721 N N . ASN A 1 90 ? 7.505 -5.317 -3.181 1.00 86.44 90 ASN A N 1
ATOM 722 C CA . ASN A 1 90 ? 7.506 -6.606 -3.866 1.00 86.44 90 ASN A CA 1
ATOM 723 C C . ASN A 1 90 ? 6.068 -7.060 -4.165 1.00 86.44 90 ASN A C 1
ATOM 725 O O . ASN A 1 90 ? 5.208 -7.107 -3.277 1.00 86.44 90 ASN A O 1
ATOM 729 N N . VAL A 1 91 ? 5.846 -7.432 -5.423 1.00 85.31 91 VAL A N 1
ATOM 730 C CA . VAL A 1 91 ? 4.604 -8.001 -5.930 1.00 85.31 91 VAL A CA 1
ATOM 731 C C . VAL A 1 91 ? 4.820 -9.497 -6.136 1.00 85.31 91 VAL A C 1
ATOM 733 O O . VAL A 1 91 ? 5.301 -9.931 -7.175 1.00 85.31 91 VAL A O 1
ATOM 736 N N . SER A 1 92 ? 4.489 -10.302 -5.125 1.00 82.06 92 SER A N 1
ATOM 737 C CA . SER A 1 92 ? 4.485 -11.774 -5.211 1.00 82.06 92 SER A CA 1
ATOM 738 C C . SER A 1 92 ? 5.781 -12.430 -5.728 1.00 82.06 92 SER A C 1
ATOM 740 O O . SER A 1 92 ? 5.729 -13.534 -6.262 1.00 82.06 92 SER A O 1
ATOM 742 N N . GLY A 1 93 ? 6.944 -11.799 -5.539 1.00 73.00 93 GLY A N 1
ATOM 743 C CA . GLY A 1 93 ? 8.242 -12.329 -5.972 1.00 73.00 93 GLY A CA 1
ATOM 744 C C . GLY A 1 93 ? 8.758 -11.777 -7.303 1.00 73.00 93 GLY A C 1
ATOM 745 O O . GLY A 1 93 ? 9.855 -12.154 -7.698 1.00 73.00 93 GLY A O 1
ATOM 746 N N . GLU A 1 94 ? 8.022 -10.881 -7.964 1.00 73.38 94 GLU A N 1
ATOM 747 C CA . GLU A 1 94 ? 8.446 -10.269 -9.234 1.00 73.38 94 GLU A CA 1
ATOM 748 C C . GLU A 1 94 ? 9.533 -9.198 -9.060 1.00 73.38 94 GLU A C 1
ATOM 750 O O . GLU A 1 94 ? 10.227 -8.887 -10.021 1.00 73.38 94 GLU A O 1
ATOM 755 N N . ALA A 1 95 ? 9.733 -8.671 -7.844 1.00 66.75 95 ALA A N 1
ATOM 756 C CA . ALA A 1 95 ? 10.792 -7.696 -7.595 1.00 66.75 95 ALA A CA 1
ATOM 757 C C . ALA A 1 95 ? 12.179 -8.350 -7.681 1.00 66.75 95 ALA A C 1
ATOM 759 O O . ALA A 1 95 ? 12.516 -9.231 -6.880 1.00 66.75 95 ALA A O 1
ATOM 760 N N . ARG A 1 96 ? 13.000 -7.891 -8.629 1.00 57.75 96 ARG A N 1
ATOM 761 C CA . ARG A 1 96 ? 14.394 -8.333 -8.778 1.00 57.75 96 ARG A CA 1
ATOM 762 C C . ARG A 1 96 ? 15.313 -7.513 -7.854 1.00 57.75 96 ARG A C 1
ATOM 764 O O . ARG A 1 96 ? 15.304 -6.288 -7.966 1.00 57.75 96 ARG A O 1
ATOM 771 N N . PRO A 1 97 ? 16.057 -8.151 -6.928 1.00 49.78 97 PRO A N 1
ATOM 772 C CA . PRO A 1 97 ? 17.002 -7.459 -6.049 1.00 49.78 97 PRO A CA 1
ATOM 773 C C . PRO A 1 97 ? 18.191 -6.853 -6.804 1.00 49.78 97 PRO A C 1
ATOM 775 O O . PRO A 1 97 ? 18.582 -7.412 -7.857 1.00 49.78 97 PRO A O 1
#

pLDDT: mean 91.26, std 8.06, range [49.78, 97.94]

=== Feature glossary ===
Key to the feature types in this record:

pLDDT. pLDDT is the predicted lDDT-Cα score: AlphaFold's confidence that the local environment of each residue (all inter-atomic distances within 15 Å) is correctly placed. It is a per-residue number between 0 and 100, with higher meaning more reliable.

Radius of gyration, Cα contacts, bounding box. The geometric summary reports three shape descriptors. Rg (radius of gyration) measures how spread out the Cα atoms are about their centre of mass; compact globular proteins have small Rg, elongated or unfolded ones large. Cα contacts (<8 Å, |i−j|>4) count long-range residue pairs in spatial proximity — high for tightly packed folds, near zero for rods or random coil. The bounding-box extents give the protein's footprint along x, y, z in Å.

Backbone torsions (φ/ψ). Backbone dihedral angles. Every residue except chain termini has a φ (preceding-C → N → Cα → C) and a ψ (N → Cα → C → next-N). They are reported in degrees following the IUPAC sign convention. Secondary structure is essentially a statement about which (φ, ψ) basin each residue occupies.

Contact-map, Ramachandran, and PAE plots. Plot images: a contact map (which residues are close in 3D, as an N×N binary image), a Ramachandran scatter (backbone torsion angles, revealing secondary-structure composition at a glance), and — for AlphaFold structures — a PAE heatmap (pairwise prediction confidence).

Predicted aligned error. Predicted Aligned Error (PAE) is an AlphaFold confidence matrix: entry (i, j) is the expected error in the position of residue j, in ångströms, when the prediction is superimposed on the true structure at residue i. Low PAE within a block of residues means that block is internally rigid and well-predicted; high PAE between two blocks means their relative placement is uncertain even if each block individually is confident.

Secondary structure (3-state, P-SEA). Three-state secondary structure (P-SEA) collapses the eight DSSP classes into helix (a), strand (b), and coil (c). P-SEA assigns these from Cα geometry alone — distances and angles — without requiring backbone oxygens, so it works on any Cα trace.

Solvent-accessible surface area. Solvent-accessible surface area (SASA) is the area in Å² traced out by the centre of a 1.4 Å probe sphere (a water molecule) rolled over the protein's van der Waals surface (Shrake–Rupley / Lee–Richards construction). Buried residues have near-zero SASA; fully exposed residues can exceed 200 Å². The total SASA scales roughly with the number of surface residues.

Foldseek 3Di. The Foldseek 3Di string encodes local tertiary geometry as a 20-letter alphabet — one character per residue — derived from the relative positions of nearby Cα atoms. Unlike the amino-acid sequence, 3Di is a direct function of the 3D structure, so two proteins with the same fold have similar 3Di str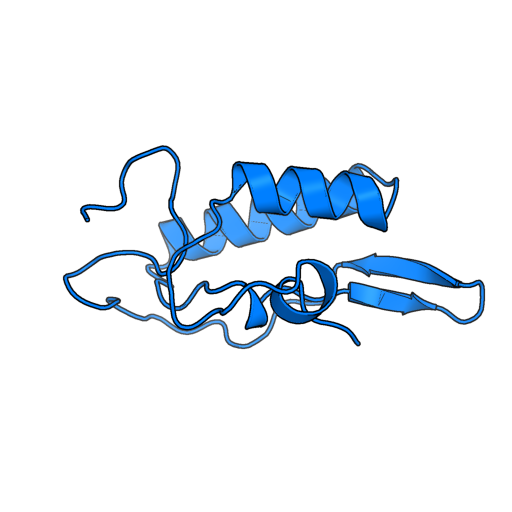ings even at low sequence identity.

B-factor. For experimental (PDB) structures, the B-factor (temperature factor) quantifies the positional spread of each atom in the crystal — a combination of thermal vibration and static disorder — in units of Å². High B-factors mark flexible loops or poorly resolved regions; low B-factors mark the rigid, well-ordered core.

mmCIF coordinates. The mmCIF block holds the 3D Cartesian coordinates of each backbone atom (N, Cα, C, O) in ångströms. mmCIF is the PDB's canonical archive format — a tagged-loop text representation of the atomic model.

InterPro / GO / CATH / organism. Functional annotations link the protein to curated databases. InterPro entries identify conserved domains and families by matching the sequence against member-database signatures (Pfam, PROSITE, CDD, …). Gene Ontology (GO) terms describe molecular function, biological process, and cellular component in a controlled vocabulary. CATH places the structure in a hierarchical fold classification (Class/Architecture/Topology/Homologous-superfamily). The organism is the source species.

Rendered structure images. Structure images are PyMOL renders from six orthogonal camera directions. Cartoon representation draws helices as coils and strands as arrows; sticks shows the backbone as bonds; surface shows the solvent-excluded envelope. Rainbow coloring maps sequence position to hue (blue→red, N→C); chain coloring assigns a distinct color per polypeptide.

Sequence. This is the polypeptide sequence — one letter per residue, N-terminus first. Length ranges from a few dozen residues for small domains to over a thousand for large multi-domain proteins.

Secondary structure (8-state, DSSP). The SS8 string is DSSP's per-residue secondary-structure call. α-helix (H) means an i→i+4 H-bond ladder; β-strand (E) means the residue participates in a β-sheet; 3₁₀ (G) and π (I) are tighter and wider helices; T/S are turns/bends; '-' is loop.

Nearest PDB structures. Structural nearest neighbors (via Foldseek easy-search vs the PDB). Reported per hit: target PDB id, E-value, and alignment TM-score. A TM-score above ~0.5 is the conventional threshold for 'same fold'.